Protein 5ZRC (pdb70)

CATH classification: 3.90.79.10

Solvent-accessible surface area: 6354 Å² total; per-residue (Å²): 108,72,61,21,0,2,1,0,3,39,26,236,57,41,0,2,0,0,26,61,79,103,68,93,140,40,31,16,50,13,19,6,2,17,14,112,16,64,138,90,45,57,38,45,88,0,0,30,93,28,1,143,133,11,0,36,2,43,6,46,39,40,136,70,8,31,72,69,23,82,62,139,78,33,14,68,0,27,98,2,76,58,113,71,43,71,22,103,60,124,64,18,129,30,38,114,95,0,19,25,144,85,0,91,71,19,55,17,11,96,24,5,134,66,3,24,90,52,0,50,68,28,32,110

Organism: Mycolicibacterium smegmatis (strain ATCC 700084 / mc(2)155) (NCBI:txid246196)

Radius of gyration: 13.13 Å; Cα contacts (8 Å, |Δi|>4): 299; chains: 1; bounding box: 33×29×28 Å

Structure (mmCIF, N/CA/C/O backbone):
data_5ZRC
#
_entry.id   5ZRC
#
_cell.length_a   65.840
_cell.length_b   59.870
_cell.length_c   31.500
_cell.angle_alpha   90.00
_cell.angle_beta   90.00
_cell.angle_gamma   90.00
#
_symmetry.space_group_name_H-M   'P 21 21 2'
#
loop_
_entity.id
_entity.type
_entity.pdbx_description
1 polymer 'Putative mutator protein MutT2/NUDIX hydrolase'
2 non-polymer 1,2-ETHANEDIOL
3 water water
#
loop_
_atom_site.group_PDB
_atom_site.id
_atom_site.type_symbol
_atom_site.label_atom_id
_atom_site.label_alt_id
_atom_site.label_comp_id
_atom_site.label_asym_id
_atom_site.label_entity_id
_atom_site.label_seq_id
_atom_site.pdbx_PDB_ins_code
_atom_site.Cartn_x
_atom_site.Cartn_y
_atom_site.Cartn_z
_atom_site.occupancy
_atom_site.B_iso_or_equiv
_atom_site.auth_seq_id
_atom_site.auth_comp_id
_atom_site.auth_asym_id
_atom_site.auth_atom_id
_atom_site.pdbx_PDB_model_num
ATOM 1 N N . LYS A 1 23 ? -27.787 0.574 4.174 1.00 88.39 3 LYS A N 1
ATOM 2 C CA . LYS A 1 23 ? -26.667 1.554 4.326 1.00 88.27 3 LYS A CA 1
ATOM 3 C C . LYS A 1 23 ? -25.982 1.756 2.975 1.00 47.92 3 LYS A C 1
ATOM 4 O O . LYS A 1 23 ? -25.474 0.828 2.393 1.00 43.95 3 LYS A O 1
ATOM 5 N N . GLN A 1 24 ? -26.030 2.986 2.480 1.00 27.33 4 GLN A N 1
ATOM 6 C CA . GLN A 1 24 ? -25.279 3.381 1.291 1.00 26.48 4 GLN A CA 1
ATOM 7 C C . GLN A 1 24 ? -23.832 3.594 1.652 1.00 24.36 4 GLN A C 1
ATOM 8 O O . GLN A 1 24 ? -23.515 4.429 2.504 1.00 29.44 4 GLN A O 1
ATOM 14 N N . ILE A 1 25 ? -22.948 2.878 0.961 1.00 20.90 5 ILE A N 1
ATOM 15 C CA . ILE A 1 25 ? -21.502 2.932 1.232 1.00 17.35 5 ILE A CA 1
ATOM 16 C C . ILE A 1 25 ? -20.852 4.016 0.413 1.00 15.11 5 ILE A C 1
ATOM 17 O O . ILE A 1 25 ? -21.175 4.223 -0.766 1.00 16.49 5 ILE A O 1
ATOM 22 N N . VAL A 1 26 ? -19.990 4.771 1.093 1.00 14.65 6 VAL A N 1
ATOM 23 C CA . VAL A 1 26 ? -19.152 5.797 0.501 1.00 12.47 6 VAL A CA 1
ATOM 24 C C . VAL A 1 26 ? -17.704 5.377 0.680 1.00 11.79 6 VAL A C 1
ATOM 25 O O . VAL A 1 26 ? -17.334 4.988 1.773 1.00 13.43 6 VAL A O 1
ATOM 29 N N . VAL A 1 27 ? -16.946 5.372 -0.388 1.00 9.95 7 VAL A N 1
ATOM 30 C CA . VAL A 1 27 ? -15.563 4.942 -0.308 1.00 10.03 7 VAL A CA 1
ATOM 31 C C . VAL A 1 27 ? -14.669 6.167 -0.436 1.00 9.22 7 VAL A C 1
ATOM 32 O O . VAL A 1 27 ? -14.992 7.147 -1.113 1.00 12.68 7 VAL A O 1
ATOM 36 N N . ALA A 1 28 ? -13.512 6.088 0.200 1.00 8.34 8 ALA A N 1
ATOM 37 C CA . ALA A 1 28 ? -12.498 7.154 0.180 1.00 8.64 8 ALA A CA 1
ATOM 38 C C . ALA A 1 28 ? -11.145 6.520 -0.030 1.00 7.61 8 ALA A C 1
ATOM 39 O O . ALA A 1 28 ? -10.898 5.388 0.370 1.00 8.63 8 ALA A O 1
ATOM 41 N N . GLY A 1 29 ? -10.250 7.278 -0.671 1.00 7.36 9 GLY A N 1
ATOM 42 C CA . GLY A 1 29 ? -8.922 6.790 -0.941 1.00 7.41 9 GLY A CA 1
ATOM 43 C C . GLY A 1 29 ? -7.843 7.546 -0.212 1.00 7.14 9 GLY A C 1
ATOM 44 O O . GLY A 1 29 ? -7.834 8.781 -0.204 1.00 8.13 9 GLY A O 1
ATOM 45 N N . ALA A 1 30 ? -6.920 6.789 0.349 1.00 7.44 10 ALA A N 1
ATOM 46 C CA . ALA A 1 30 ? -5.690 7.291 0.962 1.00 7.44 10 ALA A CA 1
ATOM 47 C C . ALA A 1 30 ? -4.543 6.967 0.028 1.00 7.08 10 ALA A C 1
ATOM 48 O O . ALA A 1 30 ? -3.989 5.852 0.025 1.00 7.71 10 ALA A O 1
ATOM 50 N N . LEU A 1 31 ? -4.256 7.926 -0.833 1.00 7.51 11 LEU A N 1
ATOM 51 C CA . LEU A 1 31 ? -3.230 7.784 -1.872 1.00 7.76 11 LEU A CA 1
ATOM 52 C C . LEU A 1 31 ? -1.924 8.241 -1.272 1.00 7.50 11 LEU A C 1
ATOM 53 O O . LEU A 1 31 ? -1.742 9.433 -0.972 1.00 8.18 11 LEU A O 1
ATOM 58 N N . ILE A 1 32 ? -0.993 7.319 -1.115 1.00 8.20 12 ILE A N 1
ATOM 59 C CA . ILE A 1 32 ? 0.347 7.612 -0.622 1.00 9.44 12 ILE A CA 1
ATOM 60 C C . ILE A 1 32 ? 1.286 7.423 -1.812 1.00 10.15 12 ILE A C 1
ATOM 61 O O . ILE A 1 32 ? 1.271 6.380 -2.487 1.00 10.73 12 ILE A O 1
ATOM 66 N N . SER A 1 33 ? 2.111 8.431 -2.053 1.00 13.10 13 SER A N 1
ATOM 67 C CA . SER A 1 33 ? 3.052 8.433 -3.208 1.00 15.74 13 SER A CA 1
ATOM 68 C C . SER A 1 33 ? 4.298 9.147 -2.764 1.00 16.04 13 SER A C 1
ATOM 69 O O . SER A 1 33 ? 4.212 10.231 -2.102 1.00 18.58 13 SER A O 1
ATOM 72 N N . ARG A 1 34 ? 5.435 8.534 -3.127 1.00 15.36 14 ARG A N 1
ATOM 73 C CA . ARG A 1 34 ? 6.753 9.090 -2.824 1.00 17.27 14 ARG A CA 1
ATOM 74 C C . ARG A 1 34 ? 6.770 9.528 -1.350 1.00 14.76 14 ARG A C 1
ATOM 75 O O . ARG A 1 34 ? 7.321 10.592 -0.999 1.00 24.49 14 ARG A O 1
ATOM 83 N N . GLY A 1 35 ? 6.096 8.773 -0.503 1.00 18.42 15 GLY A N 1
ATOM 84 C CA . GLY A 1 35 ? 6.098 9.073 0.972 1.00 12.51 15 GLY A CA 1
ATOM 85 C C . GLY A 1 35 ? 5.189 10.152 1.577 1.00 17.42 15 GLY A C 1
ATOM 86 O O . GLY A 1 35 ? 5.294 10.456 2.748 1.00 17.80 15 GLY A O 1
ATOM 87 N N . THR A 1 36 ? 4.264 10.665 0.808 1.00 19.08 16 THR A N 1
ATOM 88 C CA . THR A 1 36 ? 3.273 11.680 1.295 1.00 14.90 16 THR A CA 1
ATOM 89 C C . THR A 1 36 ? 1.876 11.202 0.960 1.00 12.46 16 THR A C 1
ATOM 90 O O . THR A 1 36 ? 1.674 10.408 0.078 1.00 15.19 16 THR A O 1
ATOM 94 N N . LEU A 1 37 ? 0.883 11.769 1.640 1.00 10.90 17 LEU A N 1
ATOM 95 C CA . LEU A 1 37 ? -0.549 11.470 1.455 1.00 9.22 17 LEU A CA 1
ATOM 96 C C . LEU A 1 37 ? -1.209 12.579 0.667 1.00 8.66 17 LEU A C 1
ATOM 97 O O . LEU A 1 37 ? -1.023 13.768 0.993 1.00 10.07 17 LEU A O 1
ATOM 102 N N . LEU A 1 38 ? -2.044 12.231 -0.315 1.00 7.35 18 LEU A N 1
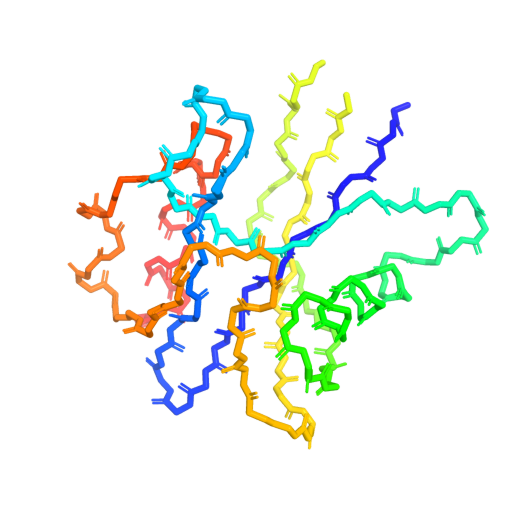ATOM 103 C CA . LEU A 1 38 ? -2.822 13.226 -1.010 1.00 7.17 18 LEU A CA 1
ATOM 104 C C . LEU A 1 38 ? -4.070 13.544 -0.200 1.00 7.58 18 LEU A C 1
ATOM 105 O O . LEU A 1 38 ? -4.821 12.653 0.207 1.00 8.74 18 LEU A O 1
ATOM 110 N N . VAL A 1 39 ? -4.315 14.885 0.016 1.00 4.25 19 VAL A N 1
ATOM 111 C CA . VAL A 1 39 ? -5.570 15.320 0.600 1.00 8.64 19 VAL A CA 1
ATOM 112 C C . VAL A 1 39 ? -6.189 16.312 -0.329 1.00 8.40 19 VAL A C 1
ATOM 113 O O . VAL A 1 39 ? -5.523 16.964 -1.114 1.00 9.20 19 VAL A O 1
ATOM 117 N N . ALA A 1 40 ? -7.521 16.395 -0.253 1.00 8.57 20 ALA A N 1
ATOM 118 C CA . ALA A 1 40 ? -8.283 17.161 -1.210 1.00 9.53 20 ALA A CA 1
ATOM 119 C C . ALA A 1 40 ? -9.209 18.139 -0.470 1.00 9.32 20 ALA A C 1
ATOM 120 O O . ALA A 1 40 ? -9.915 17.739 0.469 1.00 10.01 20 AL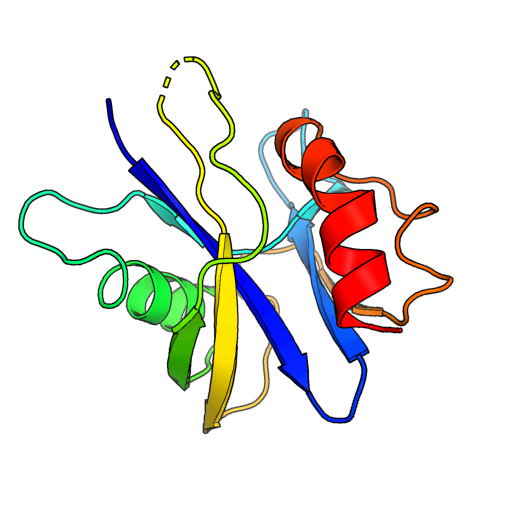A A O 1
ATOM 122 N N . GLN A 1 41 ? -9.202 19.408 -0.869 1.00 9.06 21 GLN A N 1
ATOM 123 C CA . GLN A 1 41 ? -9.946 20.441 -0.202 1.00 9.37 21 GLN A CA 1
ATOM 124 C C . GLN A 1 41 ? -11.307 20.592 -0.848 1.00 9.09 21 GLN A C 1
ATOM 125 O O . GLN A 1 41 ? -11.392 20.884 -2.040 1.00 10.57 21 GLN A O 1
ATOM 131 N N . ARG A 1 42 ? -12.366 20.311 -0.106 1.00 9.32 22 ARG A N 1
ATOM 132 C CA . ARG A 1 42 ? -13.695 20.405 -0.686 1.00 9.58 22 ARG A CA 1
ATOM 133 C C . ARG A 1 42 ? -14.017 21.844 -1.122 1.00 10.25 22 ARG A C 1
ATOM 134 O O . ARG A 1 42 ? -13.548 22.832 -0.534 1.00 11.03 22 ARG A O 1
ATOM 142 N N A ASP A 1 43 ? -14.905 21.902 -2.124 0.50 10.01 23 ASP A N 1
ATOM 143 N N B ASP A 1 43 ? -14.889 21.963 -2.111 0.50 10.16 23 ASP A N 1
ATOM 144 C CA A ASP A 1 43 ? -15.436 23.129 -2.685 0.50 10.24 23 ASP A CA 1
ATOM 145 C CA B ASP A 1 43 ? -15.399 23.279 -2.445 0.50 12.50 23 ASP A CA 1
ATOM 146 C C A ASP A 1 43 ? -16.915 23.345 -2.407 0.50 10.11 23 ASP A C 1
ATOM 147 C C B ASP A 1 43 ? -16.914 23.357 -2.391 0.50 10.96 23 ASP A C 1
ATOM 148 O O A ASP A 1 43 ? -17.441 24.401 -2.694 0.50 11.23 23 ASP A O 1
ATOM 149 O O B ASP A 1 43 ? -17.475 24.336 -2.812 0.50 11.96 23 ASP A O 1
ATOM 158 N N . ARG A 1 44 ? -17.557 22.369 -1.781 1.00 10.92 24 ARG A N 1
ATOM 159 C CA . ARG A 1 44 ? -19.006 22.342 -1.627 1.00 11.85 24 ARG A CA 1
ATOM 160 C C . ARG A 1 44 ? -19.345 21.226 -0.630 1.00 11.70 24 ARG A C 1
ATOM 161 O O . ARG A 1 44 ? -18.566 20.303 -0.449 1.00 12.46 24 ARG A O 1
ATOM 167 N N . PRO A 1 45 ? -20.548 21.303 -0.008 1.00 11.44 25 PRO A N 1
ATOM 168 C CA . PRO A 1 45 ? -21.399 22.469 0.115 1.00 9.84 25 PRO A CA 1
ATOM 169 C C . PRO A 1 45 ? -20.734 23.506 1.031 1.00 9.65 25 PRO A C 1
ATOM 170 O O . PRO A 1 45 ? -19.598 23.303 1.472 1.00 10.35 25 PRO A O 1
ATOM 174 N N . ALA A 1 46 ? -21.421 24.585 1.357 1.00 9.48 26 ALA A N 1
ATOM 175 C CA . ALA A 1 46 ? -20.789 25.660 2.131 1.00 9.41 26 ALA A CA 1
ATOM 176 C C . ALA A 1 46 ? -20.167 25.170 3.412 1.00 9.42 26 ALA A C 1
ATOM 177 O O . ALA A 1 46 ? -19.135 25.701 3.817 1.00 10.27 26 ALA A O 1
ATOM 179 N N . GLU A 1 47 ? -20.834 24.227 4.099 1.00 10.25 27 GLU A N 1
ATOM 180 C CA . GLU A 1 47 ? -20.366 23.784 5.414 1.00 11.75 27 GLU A CA 1
ATOM 181 C C . GLU A 1 47 ? -19.059 23.015 5.341 1.00 11.24 27 GLU A C 1
ATOM 182 O O . GLU A 1 47 ? -18.377 22.890 6.358 1.00 12.92 27 GLU A O 1
ATOM 188 N N . LEU A 1 48 ? -18.714 22.451 4.189 1.00 9.81 28 LEU A N 1
ATOM 189 C CA . LEU A 1 48 ? -17.479 21.684 4.034 1.00 10.18 28 LEU A CA 1
ATOM 190 C C . LEU A 1 48 ? -16.488 22.361 3.132 1.00 9.79 28 LEU A C 1
ATOM 191 O O . LEU A 1 48 ? -15.346 21.950 3.088 1.00 10.22 28 LEU A O 1
ATOM 196 N N . ALA A 1 49 ? -16.885 23.384 2.383 1.00 9.98 29 ALA A N 1
ATOM 197 C CA . ALA A 1 49 ? -15.996 24.075 1.448 1.00 9.15 29 ALA A CA 1
ATOM 198 C C . ALA A 1 49 ? -14.861 24.697 2.227 1.00 9.13 29 ALA A C 1
ATOM 199 O O . ALA A 1 49 ? -15.105 25.460 3.155 1.00 10.62 29 ALA A O 1
ATOM 201 N N . GLY A 1 50 ? -13.616 24.372 1.835 1.00 9.66 30 GLY A N 1
ATOM 202 C CA . GLY A 1 50 ? -12.461 24.826 2.560 1.00 9.78 30 GLY A CA 1
ATOM 203 C C . GLY A 1 50 ? -11.878 23.786 3.470 1.00 9.47 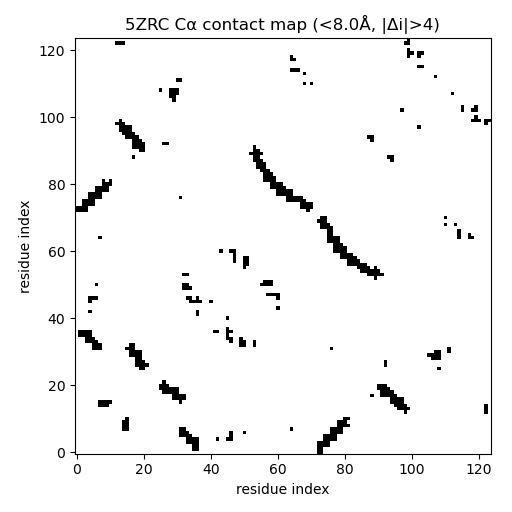30 GLY A C 1
ATOM 204 O O . GLY A 1 50 ? -10.765 23.990 3.971 1.00 10.77 30 GLY A O 1
ATOM 205 N N . LEU A 1 51 ? -12.598 22.713 3.758 1.00 9.24 31 LEU A N 1
ATOM 206 C CA . LEU A 1 51 ? -12.111 21.658 4.653 1.00 9.19 31 LEU A CA 1
ATOM 207 C C . LEU A 1 51 ? -11.581 20.496 3.820 1.00 8.61 31 LEU A C 1
ATOM 208 O O . LEU A 1 51 ? -11.912 20.349 2.659 1.00 10.26 31 LEU A O 1
ATOM 213 N N . TRP A 1 52 ? -10.763 19.664 4.433 1.00 9.05 32 TRP A N 1
ATOM 214 C CA . TRP A 1 52 ? -9.985 18.671 3.737 1.00 9.24 32 TRP A CA 1
ATOM 215 C C . TRP A 1 52 ? -10.508 17.275 3.958 1.00 8.98 32 TRP A C 1
ATOM 216 O O . TRP A 1 52 ? -11.009 16.921 5.016 1.00 9.55 32 TRP A O 1
ATOM 227 N N . GLU A 1 53 ? -10.332 16.437 2.937 1.00 9.23 33 GLU A N 1
ATOM 228 C CA . GLU A 1 53 ? -10.826 15.054 2.971 1.00 8.53 33 GLU A CA 1
ATOM 229 C C . GLU A 1 53 ? -9.928 14.109 2.203 1.00 8.68 33 GLU A C 1
ATOM 230 O O . GLU A 1 53 ? -9.132 14.515 1.324 1.00 9.24 33 GLU A O 1
ATOM 236 N N . LEU A 1 54 ? -10.146 12.813 2.459 1.00 7.88 34 LEU A N 1
ATOM 237 C CA . LEU A 1 54 ? -9.768 11.792 1.489 1.00 7.77 34 LEU A CA 1
ATOM 238 C C . LEU A 1 54 ? -10.850 11.726 0.417 1.00 8.79 34 LEU A C 1
ATOM 239 O O . LEU A 1 54 ? -12.034 11.589 0.738 1.00 10.50 34 LEU A O 1
ATOM 244 N N . PRO A 1 55 ? -10.469 11.844 -0.856 1.00 8.19 35 PRO A N 1
ATOM 245 C CA . PRO A 1 55 ? -11.453 11.899 -1.912 1.00 9.23 35 PRO A CA 1
ATOM 246 C C . PRO A 1 55 ? -12.113 10.567 -2.173 1.00 9.02 35 PRO A C 1
ATOM 247 O O . PRO A 1 55 ? -11.539 9.525 -1.913 1.00 9.35 35 PRO A O 1
ATOM 251 N N . GLY A 1 56 ? -13.317 10.605 -2.736 1.00 10.63 36 GLY A N 1
ATOM 252 C CA . GLY A 1 56 ? -14.015 9.408 -3.114 1.00 11.67 36 GLY A CA 1
ATOM 253 C C . GLY A 1 56 ? -15.469 9.711 -3.384 1.00 11.00 36 GLY A C 1
ATOM 254 O O . GLY A 1 56 ? -15.810 10.755 -3.897 1.00 13.66 36 GLY A O 1
ATOM 255 N N . GLY A 1 57 ? -16.326 8.753 -3.097 1.00 11.16 37 GLY A N 1
ATOM 256 C CA . GLY A 1 57 ? -17.774 8.923 -3.347 1.00 12.35 37 GLY A CA 1
ATOM 257 C C . GLY A 1 57 ? -18.572 7.693 -3.170 1.00 12.52 37 GLY A C 1
ATOM 258 O O . GLY A 1 57 ? -18.063 6.695 -2.689 1.00 12.81 37 GLY A O 1
ATOM 259 N N . LYS A 1 58 ? -19.831 7.781 -3.532 1.00 14.22 38 LYS A N 1
ATOM 260 C CA . LYS A 1 58 ? -20.754 6.725 -3.293 1.00 15.17 38 LYS A CA 1
ATOM 261 C C . LYS A 1 58 ? -20.504 5.537 -4.224 1.00 16.48 38 LYS A C 1
ATOM 262 O O . LYS A 1 58 ? -20.313 5.689 -5.400 1.00 20.91 38 LYS A O 1
ATOM 268 N N . VAL A 1 59 ? -20.711 4.359 -3.671 1.00 16.27 39 VAL A N 1
ATOM 269 C CA . VAL A 1 59 ? -20.779 3.104 -4.421 1.00 19.96 39 VAL A CA 1
ATOM 270 C C . VAL A 1 59 ? -22.148 2.936 -4.996 1.00 23.24 39 VAL A C 1
ATOM 271 O O . VAL A 1 59 ? -23.159 2.966 -4.226 1.00 187.26 39 VAL A O 1
ATOM 275 N N . THR A 1 60 ? -22.236 2.710 -6.279 1.00 18.52 40 THR A N 1
ATOM 276 C CA . THR A 1 60 ? -23.509 2.452 -6.899 1.00 23.69 40 THR A CA 1
ATOM 277 C C . THR A 1 60 ? -23.838 0.934 -6.813 1.00 21.93 40 THR A C 1
ATOM 278 O O . THR A 1 60 ? -22.987 0.101 -6.941 1.00 20.14 40 THR A O 1
ATOM 282 N N . PRO A 1 61 ? -25.107 0.575 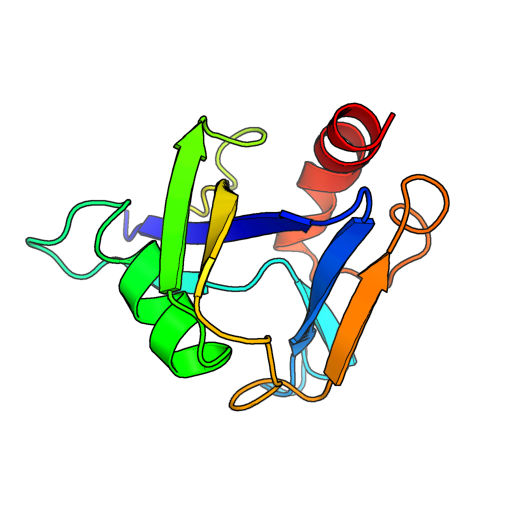-6.550 1.00 27.42 41 PRO A N 1
ATOM 283 C CA . PRO A 1 61 ? -25.454 -0.872 -6.501 1.00 26.66 41 PRO A CA 1
ATOM 284 C C . PRO A 1 61 ? -24.890 -1.594 -7.750 1.00 23.48 41 PRO A C 1
ATOM 285 O O . PRO A 1 61 ? -25.051 -1.119 -8.893 1.00 26.83 41 PRO A O 1
ATOM 289 N N . GLY A 1 62 ? -24.268 -2.740 -7.547 1.00 23.15 42 GLY A N 1
ATOM 290 C CA . GLY A 1 62 ? -23.662 -3.499 -8.644 1.00 21.33 42 GLY A CA 1
ATOM 291 C C . GLY A 1 62 ? -22.184 -3.328 -8.736 1.00 19.26 42 GLY A C 1
ATOM 292 O O . GLY A 1 62 ? -21.519 -4.146 -9.332 1.00 25.03 42 GLY A O 1
ATOM 293 N N . GLU A 1 63 ? -21.657 -2.258 -8.144 1.00 16.42 43 GLU A N 1
ATOM 294 C CA . GLU A 1 63 ? -20.222 -1.959 -8.178 1.00 14.56 43 GLU A CA 1
ATOM 295 C C . GLU A 1 63 ? -19.563 -2.587 -6.964 1.00 12.78 43 GLU A C 1
ATOM 296 O O . GLU A 1 63 ? -20.099 -2.543 -5.867 1.00 13.44 43 GLU A O 1
ATOM 302 N N . SER A 1 64 ? -18.324 -3.054 -7.127 1.00 11.74 44 SER A N 1
ATOM 303 C CA . SER A 1 64 ? -17.487 -3.318 -5.973 1.00 11.08 44 SER A CA 1
ATOM 304 C C . SER A 1 64 ? -16.938 -2.033 -5.377 1.00 9.37 44 SER A C 1
ATOM 305 O O . SER A 1 64 ? -16.899 -0.999 -6.045 1.00 10.07 44 SER A O 1
ATOM 308 N N . ASP A 1 65 ? -16.453 -2.097 -4.132 1.00 9.19 45 ASP A N 1
ATOM 309 C CA . ASP A 1 65 ? -15.825 -0.936 -3.569 1.00 9.22 45 ASP A CA 1
ATOM 310 C C . ASP A 1 65 ? -14.653 -0.500 -4.423 1.00 8.85 45 ASP A C 1
ATOM 311 O O . ASP A 1 65 ? -14.445 0.698 -4.604 1.00 9.45 45 ASP A O 1
ATOM 316 N N . ALA A 1 66 ? -13.861 -1.453 -4.928 1.00 9.26 46 ALA A N 1
ATOM 317 C CA . ALA A 1 66 ? -12.704 -1.113 -5.760 1.00 9.20 46 ALA A CA 1
ATOM 318 C C . ALA A 1 66 ? -13.141 -0.389 -7.026 1.00 9.25 46 ALA A C 1
ATOM 319 O O . ALA A 1 66 ? -12.509 0.571 -7.449 1.00 10.20 46 ALA A O 1
ATOM 321 N N A ASP A 1 67 ? -14.227 -0.849 -7.644 0.50 9.06 47 ASP A N 1
ATOM 322 N N B ASP A 1 67 ? -14.119 -0.964 -7.728 0.50 10.09 47 ASP A N 1
ATOM 323 C CA A ASP A 1 67 ? -14.622 -0.239 -8.893 0.50 10.05 47 ASP A CA 1
ATOM 324 C CA B ASP A 1 67 ? -14.694 -0.299 -8.885 0.50 11.22 47 ASP A CA 1
ATOM 325 C C A ASP A 1 67 ? -15.167 1.166 -8.674 0.50 9.53 47 ASP A C 1
ATOM 326 C C B ASP A 1 67 ? -15.038 1.156 -8.574 0.50 10.21 47 ASP A C 1
ATOM 327 O O A ASP A 1 67 ? -14.936 2.071 -9.490 0.50 8.97 47 ASP A O 1
ATOM 328 O O B ASP A 1 67 ? -14.621 2.066 -9.271 0.50 9.84 47 ASP A O 1
ATOM 337 N N . ALA A 1 68 ? -15.872 1.351 -7.571 1.00 9.62 48 ALA A N 1
ATOM 338 C CA . ALA A 1 68 ? -16.415 2.664 -7.244 1.00 10.16 48 ALA A CA 1
ATOM 339 C C . ALA A 1 68 ? -15.286 3.636 -6.935 1.00 8.95 48 ALA A C 1
ATOM 340 O O . ALA A 1 68 ? -15.307 4.777 -7.390 1.00 9.61 48 ALA A O 1
ATOM 342 N N . LEU A 1 69 ? -14.321 3.209 -6.112 1.00 8.64 49 LEU A N 1
ATOM 343 C CA . LEU A 1 69 ? -13.294 4.132 -5.706 1.00 8.33 49 LEU A CA 1
ATOM 344 C C . LEU A 1 69 ? -12.392 4.500 -6.878 1.00 8.21 49 LEU A C 1
ATOM 345 O O . LEU A 1 69 ? -12.039 5.686 -7.072 1.00 8.71 49 LEU A O 1
ATOM 350 N N . ALA A 1 70 ? -12.034 3.541 -7.709 1.00 8.73 50 ALA A N 1
ATOM 351 C CA . ALA A 1 70 ? -11.239 3.843 -8.871 1.00 8.90 50 ALA A CA 1
ATOM 352 C C . ALA A 1 70 ? -11.991 4.803 -9.788 1.00 9.42 50 ALA A C 1
ATOM 353 O O . ALA A 1 70 ? -11.388 5.718 -10.355 1.00 9.34 50 ALA A O 1
ATOM 355 N N . ARG A 1 71 ? -13.290 4.586 -9.980 1.00 9.70 51 ARG A N 1
ATOM 356 C CA . ARG A 1 71 ? -14.072 5.458 -10.819 1.00 10.71 51 ARG A CA 1
ATOM 357 C C . ARG A 1 71 ? -14.088 6.865 -10.271 1.00 9.86 51 ARG A C 1
ATOM 358 O O . ARG A 1 71 ? -13.881 7.829 -11.016 1.00 11.18 51 ARG A O 1
ATOM 366 N N . GLU A 1 72 ? -14.347 7.001 -8.974 1.00 9.84 52 GLU A N 1
ATOM 367 C CA . GLU A 1 72 ? -14.421 8.316 -8.378 1.00 10.68 52 GLU A CA 1
ATOM 368 C C . GLU A 1 72 ? -13.113 9.045 -8.503 1.00 9.80 52 GLU A C 1
ATOM 369 O O . GLU A 1 72 ? -13.091 10.267 -8.757 1.00 11.04 52 GLU A O 1
ATOM 375 N N . LEU A 1 73 ? -11.984 8.342 -8.254 1.00 9.31 53 LEU A N 1
ATOM 376 C CA . LEU A 1 73 ? -10.699 9.029 -8.297 1.00 9.07 53 LEU A CA 1
ATOM 377 C C . LEU A 1 73 ? -10.263 9.365 -9.729 1.00 9.13 53 LEU A C 1
ATOM 378 O O . LEU A 1 73 ? -9.575 10.375 -9.947 1.00 10.43 53 LEU A O 1
ATOM 383 N N . ARG A 1 74 ? -10.634 8.560 -10.701 1.00 9.17 54 ARG A N 1
ATOM 384 C CA . ARG A 1 74 ? -10.404 8.922 -12.076 1.00 10.22 54 A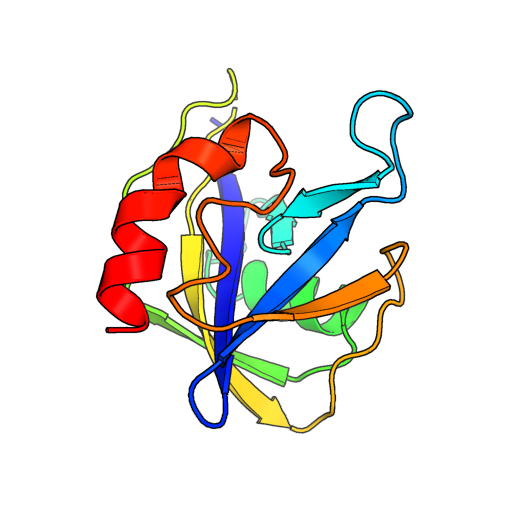RG A CA 1
ATOM 385 C C . ARG A 1 74 ? -11.195 10.220 -12.414 1.00 10.40 54 ARG A C 1
ATOM 386 O O . ARG A 1 74 ? -10.614 11.132 -13.009 1.00 12.05 54 ARG A O 1
ATOM 394 N N . GLU A 1 75 ? -12.467 10.296 -12.037 1.00 10.84 55 GLU A N 1
ATOM 395 C CA . GLU A 1 75 ? -13.241 11.506 -12.318 1.00 12.84 55 GLU A CA 1
ATOM 396 C C . GLU A 1 75 ? -12.725 12.696 -11.554 1.00 12.11 55 GLU A C 1
ATOM 397 O O . GLU A 1 75 ? -12.643 13.810 -12.103 1.00 15.67 55 GLU A O 1
ATOM 403 N N . GLU A 1 76 ? -12.439 12.561 -10.253 1.00 11.61 56 GLU A N 1
ATOM 404 C CA . GLU A 1 76 ? -12.089 13.711 -9.408 1.00 12.35 56 GLU A CA 1
ATOM 405 C C . GLU A 1 76 ? -10.702 14.164 -9.637 1.00 10.63 56 GLU A C 1
ATOM 406 O O . GLU A 1 76 ? -10.410 15.372 -9.497 1.00 12.67 56 GLU A O 1
ATOM 412 N N . LEU A 1 77 ? -9.767 13.229 -9.867 1.00 10.27 57 LEU A N 1
ATOM 413 C CA . LEU A 1 77 ? -8.352 13.553 -9.835 1.00 9.65 57 LEU A CA 1
ATOM 414 C C . LEU A 1 77 ? -7.644 13.337 -11.146 1.00 9.61 57 LEU A C 1
ATOM 415 O O . LEU A 1 77 ? -6.528 13.804 -11.313 1.00 10.71 57 LEU A O 1
ATOM 420 N N . GLY A 1 78 ? -8.240 12.626 -12.087 1.00 9.08 58 GLY A N 1
ATOM 421 C CA . GLY A 1 78 ? -7.580 12.355 -13.330 1.00 10.19 58 GLY A CA 1
ATOM 422 C C . GLY A 1 78 ? -6.497 11.277 -13.284 1.00 9.72 58 GLY A C 1
ATOM 423 O O . GLY A 1 78 ? -5.589 11.284 -14.088 1.00 11.56 58 GLY A O 1
ATOM 424 N N . VAL A 1 79 ? -6.630 10.344 -12.347 1.00 9.53 59 VAL A N 1
ATOM 425 C CA . VAL A 1 79 ? -5.641 9.278 -12.170 1.00 9.68 59 VAL A CA 1
ATOM 426 C C . VAL A 1 79 ? -6.260 7.928 -12.211 1.00 9.31 59 VAL A C 1
ATOM 427 O O . VAL A 1 79 ? -7.442 7.760 -11.863 1.00 10.82 59 VAL A O 1
ATOM 431 N N . ASP A 1 80 ? -5.452 6.967 -12.598 1.00 8.53 60 ASP A N 1
ATOM 432 C CA . ASP A 1 80 ? -5.777 5.543 -12.493 1.00 8.69 60 ASP A CA 1
ATOM 433 C C . ASP A 1 80 ? -5.057 5.009 -11.243 1.00 8.72 60 ASP A C 1
ATOM 434 O O . ASP A 1 80 ? -3.836 5.163 -11.135 1.00 10.92 60 ASP A O 1
ATOM 439 N N . VAL A 1 81 ? -5.806 4.480 -10.296 1.00 9.65 61 VAL A N 1
ATOM 440 C CA . VAL A 1 81 ? -5.240 3.906 -9.074 1.00 8.99 61 VAL A CA 1
ATOM 441 C C . VAL A 1 81 ? -5.574 2.423 -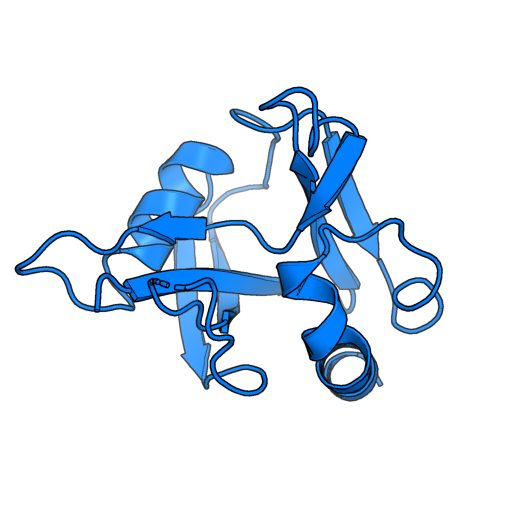8.941 1.00 9.55 61 VAL A C 1
ATOM 442 O O . VAL A 1 81 ? -6.586 1.954 -9.449 1.00 12.65 61 VAL A O 1
ATOM 446 N N . ALA A 1 82 ? -4.741 1.747 -8.180 1.00 8.80 62 ALA A N 1
ATOM 447 C CA . ALA A 1 82 ? -5.004 0.395 -7.687 1.00 9.18 62 ALA A CA 1
ATOM 448 C C . ALA A 1 82 ? -5.508 0.503 -6.262 1.00 8.49 62 ALA A C 1
ATOM 449 O O . ALA A 1 82 ? -4.881 1.180 -5.429 1.00 9.05 62 ALA A O 1
ATOM 451 N N . VAL A 1 83 ? -6.606 -0.195 -5.946 1.00 8.60 63 VAL A N 1
ATOM 452 C CA . VAL A 1 83 ? -7.205 -0.147 -4.625 1.00 8.12 63 VAL A CA 1
ATOM 453 C C . VAL A 1 83 ? -6.701 -1.300 -3.773 1.00 9.31 63 VAL A C 1
ATOM 454 O O . VAL A 1 83 ? -6.856 -2.469 -4.158 1.00 11.99 63 VAL A O 1
ATOM 458 N N . GLY A 1 84 ? -6.139 -0.992 -2.610 1.00 8.07 64 GLY A N 1
ATOM 459 C CA . GLY A 1 84 ? -5.535 -1.973 -1.740 1.00 9.40 64 GLY A CA 1
ATOM 460 C C . GLY A 1 84 ? -6.326 -2.215 -0.476 1.00 8.53 64 GLY A C 1
ATOM 461 O O . GLY A 1 84 ? -7.547 -2.271 -0.460 1.00 9.90 64 GLY A O 1
ATOM 462 N N . GLU A 1 85 ? -5.582 -2.399 0.618 1.00 8.82 65 GLU A N 1
ATOM 463 C CA . GLU A 1 85 ? -6.145 -2.728 1.910 1.00 9.20 65 GLU A CA 1
ATOM 464 C C . GLU A 1 85 ? -6.919 -1.562 2.492 1.00 9.44 65 GLU A C 1
ATOM 465 O O . GLU A 1 85 ? -6.642 -0.398 2.215 1.00 10.30 65 GLU A O 1
ATOM 471 N N A ARG A 1 86 ? -7.870 -1.860 3.382 0.50 8.83 66 ARG A N 1
ATOM 472 N N B ARG A 1 86 ? -7.831 -1.882 3.409 0.50 9.00 66 ARG A N 1
ATOM 473 C CA A ARG A 1 86 ? -8.548 -0.811 4.138 0.50 9.35 66 ARG A CA 1
ATOM 474 C CA B ARG A 1 86 ? -8.524 -0.863 4.159 0.50 9.49 66 ARG A CA 1
ATOM 475 C C A ARG A 1 86 ? -7.577 -0.037 4.971 0.50 11.28 66 ARG A C 1
ATOM 476 C C B ARG A 1 86 ? -7.524 0.009 4.932 0.50 9.76 66 ARG A C 1
ATOM 477 O O A ARG A 1 86 ? -6.666 -0.650 5.547 0.50 13.73 66 ARG A O 1
ATOM 478 O O B ARG A 1 86 ? -6.442 -0.423 5.306 0.50 11.14 66 ARG A O 1
ATOM 493 N N . LEU A 1 87 ? -7.918 1.242 5.165 1.00 11.06 67 LEU A N 1
ATOM 494 C CA . LEU A 1 87 ? -7.192 2.171 6.051 1.00 12.99 67 LEU A CA 1
ATOM 495 C C . LEU A 1 87 ? -8.214 2.598 7.119 1.00 12.86 67 LEU A C 1
ATOM 496 O O . LEU A 1 87 ? -9.261 3.205 6.816 1.00 14.48 67 LEU A O 1
ATOM 501 N N . GLY A 1 88 ? -7.936 2.217 8.334 1.00 14.31 68 GLY A N 1
ATOM 502 C CA . GLY A 1 88 ? -8.849 2.542 9.425 1.00 16.14 68 GLY A CA 1
ATOM 503 C C . GLY A 1 88 ? -10.138 1.756 9.424 1.00 17.38 68 GLY A C 1
ATOM 504 O O . GLY A 1 88 ? -10.299 0.761 8.701 1.00 18.52 68 GLY A O 1
ATOM 505 N N . ALA A 1 89 ? -11.105 2.285 10.183 1.00 17.15 69 ALA A N 1
ATOM 506 C CA . ALA A 1 89 ? -12.386 1.677 10.387 1.00 17.66 69 ALA A CA 1
ATOM 507 C C . ALA A 1 89 ? -13.477 2.423 9.602 1.00 15.62 69 ALA A C 1
ATOM 508 O O . ALA A 1 89 ? -13.299 3.535 9.150 1.00 16.61 69 ALA A O 1
ATOM 510 N N . ASP A 1 90 ? -14.645 1.783 9.489 1.00 15.41 70 ASP A N 1
ATOM 511 C CA . ASP A 1 90 ? -15.825 2.408 8.937 1.00 16.67 70 ASP A CA 1
ATOM 512 C C . ASP A 1 90 ? -16.171 3.581 9.801 1.00 15.94 70 ASP A C 1
ATOM 513 O O . ASP A 1 90 ? -16.094 3.504 11.006 1.00 17.49 70 ASP A O 1
ATOM 518 N N . VAL A 1 91 ? -16.731 4.592 9.158 1.00 15.07 71 VAL A N 1
ATOM 519 C CA . VAL A 1 91 ? -17.328 5.762 9.854 1.00 15.84 71 VAL A CA 1
ATOM 520 C C . VAL A 1 91 ? -18.783 5.804 9.503 1.00 17.69 71 VAL A C 1
ATOM 521 O O . VAL A 1 91 ? -19.164 5.810 8.340 1.00 19.96 71 VAL A O 1
ATOM 525 N N . ALA A 1 92 ? -19.615 5.882 10.537 1.00 26.08 72 ALA A N 1
ATOM 526 C CA . ALA A 1 92 ? -21.053 5.973 10.361 1.00 45.86 72 ALA A CA 1
ATOM 527 C C . ALA A 1 92 ? -21.423 7.430 10.156 1.00 46.88 72 ALA A C 1
ATOM 528 O O . ALA A 1 92 ? -21.413 8.215 11.096 1.00 60.58 72 ALA A O 1
ATOM 530 N N . LEU A 1 93 ? -21.721 7.790 8.912 1.00 38.40 73 LEU A N 1
ATOM 531 C CA . LEU A 1 93 ? -22.195 9.135 8.591 1.00 36.83 73 LEU A CA 1
ATOM 532 C C . LEU A 1 93 ? -23.629 9.369 9.102 1.00 50.41 73 LEU A C 1
ATOM 533 O O . LEU A 1 93 ? -23.973 10.456 9.597 1.00 184.68 73 LEU A O 1
ATOM 538 N N . ASN A 1 94 ? -24.460 8.337 8.996 1.00 43.66 74 ASN A N 1
ATOM 539 C CA . ASN A 1 94 ? -25.851 8.413 9.445 1.00 46.60 74 ASN A CA 1
ATOM 540 C C . ASN A 1 94 ? -26.274 7.152 10.193 1.00 73.14 74 ASN A C 1
ATOM 541 O O . ASN A 1 94 ? -25.581 6.699 11.105 1.00 55.91 74 ASN A O 1
ATOM 546 N N . MET A 1 97 ? -25.546 6.632 5.943 1.00 217.78 77 MET A N 1
ATOM 547 C CA . MET A 1 97 ? -24.570 5.915 5.138 1.00 34.71 77 MET A CA 1
ATOM 548 C C . MET A 1 97 ? -23.309 5.611 5.938 1.00 33.48 77 MET A C 1
ATOM 549 O O . MET A 1 97 ? -23.102 6.102 7.053 1.00 34.49 77 MET A O 1
ATOM 554 N N . THR A 1 98 ? -22.428 4.836 5.333 1.00 21.68 78 THR A N 1
ATOM 555 C CA . THR A 1 98 ? -21.167 4.461 5.985 1.00 18.89 78 THR A CA 1
ATOM 556 C C . THR A 1 98 ? -19.986 4.757 5.085 1.00 16.31 78 THR A C 1
ATOM 557 O O . THR A 1 98 ? -20.092 4.544 3.879 1.00 17.09 78 THR A O 1
ATOM 561 N N . LEU A 1 99 ? -18.939 5.339 5.678 1.00 17.02 79 LEU A N 1
ATOM 562 C CA . LEU A 1 99 ? -17.737 5.749 4.947 1.00 13.79 79 LEU A CA 1
ATOM 563 C C . LEU A 1 99 ? -16.601 4.829 5.245 1.00 14.72 79 LEU A C 1
ATOM 564 O O . LEU A 1 99 ? -16.328 4.556 6.396 1.00 16.31 79 LEU A O 1
ATOM 569 N N A ARG A 1 100 ? -15.937 4.323 4.195 0.50 13.54 80 ARG A N 1
ATOM 570 N N B ARG A 1 100 ? -15.934 4.390 4.164 0.50 11.73 80 ARG A N 1
ATOM 571 C CA A ARG A 1 100 ? -14.806 3.427 4.366 0.50 13.34 80 ARG A CA 1
ATOM 572 C CA B ARG A 1 100 ? -14.847 3.438 4.264 0.50 12.92 80 ARG A CA 1
ATOM 573 C C A ARG A 1 100 ? -13.630 3.909 3.516 0.50 11.65 80 ARG A C 1
ATOM 574 C C B ARG A 1 100 ? -13.634 4.006 3.511 0.50 12.44 80 ARG A C 1
ATOM 575 O O A ARG A 1 100 ? -13.791 4.185 2.331 0.50 12.42 80 ARG A O 1
ATOM 576 O O B ARG A 1 100 ? -13.775 4.408 2.372 0.50 18.12 80 ARG A O 1
ATOM 591 N N . ALA A 1 101 ? -12.461 3.974 4.122 1.00 10.67 81 ALA A N 1
ATOM 592 C CA . ALA A 1 101 ? -11.247 4.349 3.396 1.00 9.52 81 ALA A CA 1
ATOM 593 C C . ALA A 1 101 ? -10.401 3.120 3.045 1.00 8.07 81 ALA A C 1
ATOM 594 O O . ALA A 1 101 ? -10.305 2.166 3.794 1.00 9.53 81 ALA A O 1
ATOM 596 N N . TYR A 1 102 ? -9.765 3.218 1.887 1.00 7.47 82 TYR A N 1
ATOM 597 C CA . TYR A 1 102 ? -8.805 2.236 1.386 1.00 7.04 82 TYR A CA 1
ATOM 598 C C . TYR A 1 102 ? -7.510 2.926 1.024 1.00 7.06 82 TYR A C 1
ATOM 599 O O . TYR A 1 102 ? -7.520 4.018 0.454 1.00 7.78 82 TYR A O 1
ATOM 608 N N . ARG A 1 103 ? -6.413 2.239 1.271 1.00 7.29 83 ARG A N 1
ATOM 609 C CA . ARG A 1 103 ? -5.157 2.616 0.634 1.00 7.43 83 ARG A CA 1
ATOM 610 C C . ARG A 1 103 ? -5.322 2.473 -0.866 1.00 7.43 83 ARG A C 1
ATOM 611 O O . ARG A 1 103 ? -5.909 1.503 -1.355 1.00 8.29 83 ARG A O 1
ATOM 619 N N . VAL A 1 104 ? -4.776 3.422 -1.617 1.00 6.96 84 VAL A N 1
ATOM 620 C CA . VAL A 1 104 ? -4.714 3.336 -3.066 1.00 7.18 84 VAL A CA 1
ATOM 621 C C . VAL A 1 104 ? -3.307 3.724 -3.488 1.00 7.28 84 VAL A C 1
ATOM 622 O O . VAL A 1 104 ? -2.626 4.493 -2.788 1.00 7.87 84 VAL A O 1
ATOM 626 N N . THR A 1 105 ? -2.880 3.235 -4.656 1.00 7.44 85 THR A N 1
ATOM 627 C CA . THR A 1 105 ? -1.582 3.615 -5.178 1.00 8.40 85 THR A CA 1
ATOM 628 C C . THR A 1 105 ? -1.708 3.976 -6.640 1.00 8.03 85 THR A C 1
ATOM 629 O O . THR A 1 105 ? -2.610 3.510 -7.338 1.00 9.52 85 THR A O 1
ATOM 633 N N . LEU A 1 106 ? -0.866 4.862 -7.100 1.00 8.64 86 LEU A N 1
ATOM 634 C CA . LEU A 1 106 ? -0.939 5.385 -8.457 1.00 10.00 86 LEU A CA 1
ATOM 635 C C . LEU A 1 106 ? -0.533 4.349 -9.497 1.00 10.00 86 LEU A C 1
ATOM 636 O O . LEU A 1 106 ? 0.528 3.753 -9.366 1.00 12.37 86 LEU A O 1
ATOM 641 N N . ARG A 1 107 ? -1.289 4.241 -10.555 1.00 9.82 87 ARG A N 1
ATOM 642 C CA . ARG A 1 107 ? -0.890 3.483 -11.731 1.00 10.48 87 ARG A CA 1
ATOM 643 C C . ARG A 1 107 ? -0.486 4.432 -12.854 1.00 10.56 87 ARG A C 1
ATOM 644 O O . ARG A 1 107 ? 0.512 4.183 -13.513 1.00 13.58 87 ARG A O 1
ATOM 649 N N A SER A 1 108 ? -1.261 5.478 -13.121 0.50 9.66 88 SER A N 1
ATOM 650 N N B SER A 1 108 ? -1.263 5.470 -13.106 0.50 10.70 88 SER A N 1
ATOM 651 C CA A SER A 1 108 ? -0.960 6.417 -14.185 0.50 8.65 88 SER A CA 1
ATOM 652 C CA B SER A 1 108 ? -0.903 6.444 -14.116 0.50 11.12 88 SER A CA 1
ATOM 653 C C A SER A 1 108 ? -1.673 7.713 -13.914 0.50 9.60 88 SER A C 1
ATOM 654 C C B SER A 1 108 ? -1.671 7.717 -13.902 0.50 10.87 88 SER A C 1
ATOM 655 O O A SER A 1 108 ? -2.763 7.754 -13.349 0.50 10.27 88 SER A O 1
ATOM 656 O O B SER A 1 108 ? -2.770 7.747 -13.334 0.50 11.58 88 SER A O 1
ATOM 661 N N . GLY A 1 109 ? -1.059 8.790 -14.380 1.00 11.94 89 GLY A N 1
ATOM 662 C CA . GLY A 1 109 ? -1.624 10.125 -14.272 1.00 12.05 89 GLY A CA 1
ATOM 663 C C . GLY A 1 109 ? -1.049 10.858 -13.077 1.00 12.09 89 GLY A C 1
ATOM 664 O O . GLY A 1 109 ? -0.433 10.261 -12.165 1.00 16.17 89 GLY A O 1
ATOM 665 N N . SER A 1 110 ? -1.286 12.149 -13.060 1.00 12.61 90 SER A N 1
ATOM 666 C CA . SER A 1 110 ? -0.895 13.016 -11.961 1.00 14.95 90 SER A CA 1
ATOM 667 C C . SER A 1 110 ? -2.170 13.715 -11.452 1.00 12.73 90 SER A C 1
ATOM 668 O O . SER A 1 110 ? -2.974 14.188 -12.224 1.00 13.66 90 SER A O 1
ATOM 671 N N . PRO A 1 111 ? -2.389 13.718 -10.154 1.00 11.27 91 PRO A N 1
ATOM 672 C CA . PRO A 1 111 ? -3.661 14.243 -9.645 1.00 11.67 91 PRO A CA 1
ATOM 673 C C . PRO A 1 111 ? -3.813 15.723 -9.799 1.00 12.57 91 PRO A C 1
ATOM 674 O O . PRO A 1 111 ? -2.878 16.513 -9.537 1.00 14.31 91 PRO A O 1
ATOM 678 N N . HIS A 1 112 ? -4.995 16.123 -10.216 1.00 11.61 92 HIS A N 1
ATOM 679 C CA . HIS A 1 112 ? -5.360 17.546 -10.319 1.00 14.03 92 HIS A CA 1
ATOM 680 C C . HIS A 1 112 ? -6.753 17.722 -9.728 1.00 12.59 92 HIS A C 1
ATOM 681 O O . HIS A 1 112 ? -7.547 16.829 -9.789 1.00 14.02 92 HIS A O 1
ATOM 688 N N . PRO A 1 113 ? -7.025 18.917 -9.166 1.00 13.12 93 PRO A N 1
ATOM 689 C CA . PRO A 1 113 ? -8.314 19.165 -8.485 1.00 14.33 93 PRO A CA 1
ATOM 690 C C . PRO A 1 113 ? -9.437 19.488 -9.456 1.00 15.22 93 PRO A C 1
ATOM 691 O O . PRO A 1 113 ? -9.949 20.644 -9.492 1.00 18.06 93 PRO A O 1
ATOM 695 N N . HIS A 1 114 ? -9.968 18.521 -10.124 1.00 14.46 94 HIS A N 1
ATOM 696 C CA . HIS A 1 114 ? -11.079 18.711 -11.025 1.00 15.61 94 HIS A CA 1
ATOM 697 C C . HIS A 1 114 ? -12.364 19.016 -10.309 1.00 15.60 94 HIS A C 1
ATOM 698 O O . HIS A 1 114 ? -13.261 19.577 -10.899 1.00 23.35 94 HIS A O 1
ATOM 705 N N . ASP A 1 115 ? -12.493 18.529 -9.080 1.00 16.34 95 ASP A N 1
ATOM 706 C CA . ASP A 1 115 ? -13.706 18.591 -8.309 1.00 20.50 95 ASP A CA 1
ATOM 707 C C . ASP A 1 115 ? -13.520 19.197 -6.895 1.00 16.12 95 ASP A C 1
ATOM 708 O O . ASP A 1 115 ? -14.373 19.019 -6.043 1.00 21.57 95 ASP A O 1
ATOM 713 N N . HIS A 1 116 ? -12.386 19.697 -6.612 1.00 14.22 96 HIS A N 1
ATOM 714 C CA . HIS A 1 116 ? -11.996 20.177 -5.338 1.00 11.98 96 HIS A CA 1
ATOM 715 C C . HIS A 1 116 ? -11.403 21.553 -5.555 1.00 12.38 96 HIS A C 1
ATOM 716 O O . HIS A 1 116 ? -10.983 21.906 -6.642 1.00 15.31 96 HIS A O 1
ATOM 723 N N A ARG A 1 117 ? -11.315 22.290 -4.456 0.50 12.66 97 ARG A N 1
ATOM 724 N N B ARG A 1 117 ? -11.310 22.288 -4.458 0.50 13.28 97 ARG A N 1
ATOM 725 C CA A ARG A 1 117 ? -10.677 23.598 -4.442 0.50 13.83 97 ARG A CA 1
ATOM 726 C CA B ARG A 1 117 ? -10.678 23.598 -4.437 0.50 14.10 97 ARG A CA 1
ATOM 727 C C A ARG A 1 117 ? -9.172 23.512 -4.650 0.50 13.83 97 ARG A C 1
ATOM 728 C C B ARG A 1 117 ? -9.172 23.517 -4.644 0.50 14.31 97 ARG A C 1
ATOM 729 O O A ARG A 1 117 ? -8.582 24.366 -5.275 0.50 15.36 97 ARG A O 1
ATOM 730 O O B ARG A 1 117 ? -8.582 24.369 -5.276 0.50 16.77 97 ARG A O 1
ATOM 745 N N . ALA A 1 118 ? -8.553 22.470 -4.088 1.00 12.24 98 ALA A N 1
ATOM 746 C CA . ALA A 1 118 ? -7.120 22.330 -4.054 1.00 11.68 98 ALA A CA 1
ATOM 747 C C . ALA A 1 118 ? -6.784 20.902 -3.676 1.00 10.98 98 ALA A C 1
ATOM 748 O O . ALA A 1 118 ? -7.595 20.188 -3.077 1.00 10.60 98 ALA A O 1
ATOM 750 N N . LEU A 1 119 ? -5.556 20.507 -3.975 1.00 10.48 99 LEU A N 1
ATOM 751 C CA . LEU A 1 119 ? -4.964 19.270 -3.469 1.00 10.22 99 LEU A CA 1
ATOM 752 C C . LEU A 1 119 ? -3.691 19.614 -2.740 1.00 10.80 99 LEU A C 1
ATOM 753 O O . LEU A 1 119 ? -3.070 20.632 -3.038 1.00 14.05 99 LEU A O 1
ATOM 758 N N . ARG A 1 120 ? -3.250 18.737 -1.834 1.00 9.57 100 ARG A N 1
ATOM 759 C CA . ARG A 1 120 ? -1.951 18.892 -1.179 1.00 10.23 100 ARG A CA 1
ATOM 760 C C . ARG A 1 120 ? -1.389 17.523 -0.914 1.00 9.58 100 ARG A C 1
ATOM 761 O O . ARG A 1 120 ? -2.139 16.591 -0.643 1.00 10.54 100 ARG A O 1
ATOM 769 N N . TRP A 1 121 ? -0.063 17.430 -0.936 1.00 10.55 101 TRP A N 1
ATOM 770 C CA . TRP A 1 121 ? 0.661 16.239 -0.456 1.00 10.83 101 TRP A CA 1
ATOM 771 C C . TRP A 1 121 ? 1.171 16.531 0.930 1.00 10.91 101 TRP A C 1
ATOM 772 O O . TRP A 1 121 ? 1.896 17.501 1.093 1.00 13.80 101 TRP A O 1
ATOM 783 N N . VAL A 1 122 ? 0.821 15.741 1.907 1.00 11.05 102 V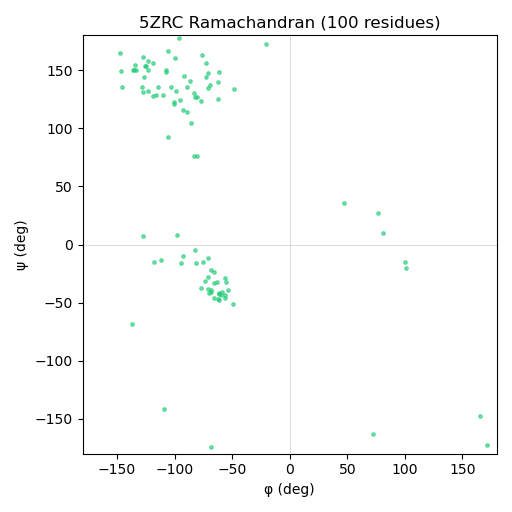AL A N 1
ATOM 784 C CA . VAL A 1 122 ? 1.183 16.009 3.292 1.00 12.42 102 VAL A CA 1
ATOM 785 C C . VAL A 1 122 ? 1.947 14.842 3.893 1.00 11.98 102 VAL A C 1
ATOM 786 O O . VAL A 1 122 ? 1.746 13.663 3.572 1.00 14.03 102 VAL A O 1
ATOM 790 N N . GLY A 1 123 ? 2.812 15.166 4.818 1.00 13.21 103 GLY A N 1
ATOM 791 C CA . GLY A 1 123 ? 3.495 14.180 5.651 1.00 14.16 103 GLY A CA 1
ATOM 792 C C . GLY A 1 123 ? 2.850 13.938 6.986 1.00 12.80 103 GLY A C 1
ATOM 793 O O . GLY A 1 123 ? 1.909 14.610 7.350 1.00 13.67 103 GLY A O 1
ATOM 794 N N . ALA A 1 124 ? 3.424 13.002 7.759 1.00 14.75 104 ALA A N 1
ATOM 795 C CA . ALA A 1 124 ? 2.810 12.574 9.003 1.00 15.55 104 ALA A CA 1
ATOM 796 C C . ALA A 1 124 ? 2.576 13.774 9.919 1.00 15.22 104 ALA A C 1
ATOM 797 O O . ALA A 1 124 ? 1.507 13.863 10.586 1.00 16.76 104 ALA A O 1
ATOM 799 N N . ASP A 1 125 ? 3.573 14.657 10.012 1.00 17.36 105 ASP A N 1
ATOM 800 C CA . ASP A 1 125 ? 3.511 15.729 10.953 1.00 20.05 105 ASP A CA 1
ATOM 801 C C . ASP A 1 125 ? 2.508 16.788 10.590 1.00 16.98 105 ASP A C 1
ATOM 802 O O . ASP A 1 125 ? 2.246 17.647 11.414 1.00 23.08 105 ASP A O 1
ATOM 807 N N . GLU A 1 126 ? 1.958 16.785 9.377 1.00 15.71 106 GLU A N 1
ATOM 808 C CA . GLU A 1 126 ? 0.966 17.757 8.921 1.00 16.20 106 GLU A CA 1
ATOM 809 C C . GLU A 1 126 ? -0.472 17.265 9.115 1.00 13.72 106 GLU A C 1
ATOM 810 O O . GLU A 1 126 ? -1.418 18.011 8.958 1.00 14.95 106 GLU A O 1
ATOM 816 N N . ILE A 1 127 ? -0.642 15.958 9.345 1.00 14.26 107 ILE A N 1
ATOM 817 C CA A ILE A 1 127 ? -1.952 15.384 9.294 0.50 14.64 107 ILE A CA 1
ATOM 818 C CA B ILE A 1 127 ? -1.975 15.326 9.377 0.50 14.48 107 ILE A CA 1
ATOM 819 C C . ILE A 1 127 ? -2.843 15.950 10.427 1.00 14.58 107 ILE A C 1
ATOM 820 O O . ILE A 1 127 ? -3.954 16.296 10.194 1.00 15.49 107 ILE A O 1
ATOM 829 N N . ASP A 1 128 ? -2.339 16.050 11.663 1.00 17.56 108 ASP A N 1
ATOM 830 C CA . ASP A 1 128 ? -3.246 16.454 12.749 1.00 18.69 108 ASP A CA 1
ATOM 831 C C . ASP A 1 128 ? -3.602 17.947 12.747 1.00 16.52 108 ASP A C 1
ATOM 832 O O . ASP A 1 128 ? -4.660 18.286 13.222 1.00 28.65 108 ASP A O 1
ATOM 835 N N . GLY A 1 129 ? -2.833 18.720 11.990 1.00 16.79 109 GLY A N 1
ATOM 836 C CA . GLY A 1 129 ? -3.085 20.147 11.931 1.00 20.23 109 GLY A CA 1
ATOM 837 C C . GLY A 1 129 ? -4.012 20.542 10.787 1.00 15.63 109 GLY A C 1
ATOM 838 O O . GLY A 1 129 ? -4.399 21.694 10.708 1.00 18.54 109 GLY A O 1
ATOM 839 N N . LEU A 1 130 ? -4.301 19.623 9.903 1.00 13.02 110 LEU A N 1
ATOM 840 C CA . LEU A 1 130 ? -5.145 19.947 8.771 1.00 12.43 110 LEU A CA 1
ATOM 841 C C . LEU A 1 130 ? -6.582 20.161 9.230 1.00 12.06 110 LEU A C 1
ATOM 842 O O . LEU A 1 130 ? -7.056 19.520 10.150 1.00 13.21 110 LEU A O 1
ATOM 847 N N . ALA A 1 131 ? -7.302 21.052 8.553 1.00 12.66 111 ALA A N 1
ATOM 848 C CA . ALA A 1 131 ? -8.719 21.314 8.835 1.00 13.47 111 ALA A CA 1
ATOM 849 C C . ALA A 1 131 ? -9.605 20.281 8.139 1.00 11.34 111 ALA A C 1
ATOM 850 O O . ALA A 1 131 ? -10.113 20.513 7.066 1.00 11.64 111 ALA A O 1
ATOM 852 N N . TRP A 1 132 ? -9.651 19.068 8.696 1.00 12.31 112 TRP A N 1
ATOM 853 C CA . TRP A 1 132 ? -10.408 17.975 8.136 1.00 10.49 112 TRP A CA 1
ATOM 854 C C . TRP A 1 132 ? -11.904 18.226 8.140 1.00 10.89 112 TRP A C 1
ATOM 855 O O . TRP A 1 132 ? -12.460 18.744 9.119 1.00 13.37 112 TRP A O 1
ATOM 866 N N A VAL A 1 133 ? -12.593 17.725 7.126 0.50 10.80 113 VAL A N 1
ATOM 867 N N B VAL A 1 133 ? -12.589 17.691 7.136 0.50 10.55 113 VAL A N 1
ATOM 868 C CA A VAL A 1 133 ? -14.030 17.470 7.220 0.50 12.09 113 VAL A CA 1
ATOM 869 C CA B VAL A 1 133 ? -14.027 17.484 7.244 0.50 11.02 113 VAL A CA 1
ATOM 870 C C A VAL A 1 133 ? -14.301 16.615 8.463 0.50 10.75 113 VAL A C 1
ATOM 871 C C B VAL A 1 133 ? -14.305 16.606 8.467 0.50 10.71 113 VAL A C 1
ATOM 872 O O A VAL A 1 133 ? -13.547 15.706 8.779 0.50 11.72 113 VAL A O 1
ATOM 873 O O B VAL A 1 133 ? -13.550 15.697 8.784 0.50 11.79 113 VAL A O 1
ATOM 880 N N . PRO A 1 134 ? -15.399 16.862 9.175 1.00 12.58 114 PRO A N 1
ATOM 881 C CA . PRO A 1 134 ? -15.617 16.150 10.421 1.00 15.06 114 PRO A CA 1
ATOM 882 C C . PRO A 1 134 ? -15.572 14.617 10.306 1.00 13.21 114 PRO A C 1
ATOM 883 O O . PRO A 1 134 ? -14.966 13.979 11.163 1.00 15.47 114 PRO A O 1
ATOM 887 N N . ALA A 1 135 ? -16.153 14.052 9.268 1.00 13.18 115 ALA A N 1
ATOM 888 C CA . ALA A 1 135 ? -16.185 12.616 9.186 1.00 14.82 115 ALA A CA 1
ATOM 889 C C . ALA A 1 135 ? -14.815 11.994 9.082 1.00 14.12 115 ALA A C 1
ATOM 890 O O . ALA A 1 135 ? -14.610 10.916 9.570 1.00 19.70 115 ALA A O 1
ATOM 892 N N . ASP A 1 136 ? -13.886 12.678 8.457 1.00 12.26 116 ASP A N 1
ATOM 893 C CA . ASP A 1 136 ? -12.580 12.100 8.221 1.00 12.54 116 ASP A CA 1
ATOM 894 C C . ASP A 1 136 ? -11.662 12.187 9.412 1.00 12.56 116 ASP A C 1
ATOM 895 O O . ASP A 1 136 ? -10.633 11.539 9.447 1.00 13.21 116 ASP A O 1
ATOM 900 N N . ARG A 1 137 ? -12.011 13.049 10.382 1.00 15.39 117 ARG A N 1
ATOM 901 C CA . ARG A 1 137 ? -11.123 13.282 11.509 1.00 17.77 117 ARG A CA 1
ATOM 902 C C . ARG A 1 137 ? -10.759 11.998 12.226 1.00 17.13 117 ARG A C 1
ATOM 903 O O . ARG A 1 137 ? -9.657 11.853 12.750 1.00 20.17 117 ARG A O 1
ATOM 909 N N . ALA A 1 138 ? -11.689 11.057 12.236 1.00 17.87 118 ALA A N 1
ATOM 910 C CA . ALA A 1 138 ? -11.468 9.765 12.875 1.00 20.45 118 ALA A CA 1
ATOM 911 C C . ALA A 1 138 ? -10.252 9.008 12.362 1.00 16.41 118 ALA A C 1
ATOM 912 O O . ALA A 1 138 ? -9.635 8.221 13.078 1.00 20.30 118 ALA A O 1
ATOM 914 N N . TRP A 1 139 ? -9.909 9.244 11.109 1.00 12.80 119 TRP A N 1
ATOM 915 C CA . TRP A 1 139 ? -8.788 8.589 10.518 1.00 11.40 119 TRP A CA 1
ATOM 916 C C . TRP A 1 139 ? -7.446 9.199 10.811 1.00 11.01 119 TRP A C 1
ATOM 917 O O . TRP A 1 139 ? -6.427 8.623 10.428 1.00 11.11 119 TRP A O 1
ATOM 928 N N . VAL A 1 140 ? -7.384 10.338 11.511 1.00 11.61 120 VAL A N 1
ATOM 929 C CA . VAL A 1 140 ? -6.102 10.977 11.778 1.00 11.86 120 VAL A CA 1
ATOM 930 C C . VAL A 1 140 ? -5.049 10.015 12.343 1.00 11.14 120 VAL A C 1
ATOM 931 O O . VAL A 1 140 ? -3.946 9.933 11.805 1.00 11.15 120 VAL A O 1
ATOM 935 N N . PRO A 1 141 ? -5.360 9.244 13.412 1.00 11.57 121 PRO A N 1
ATOM 936 C CA . PRO A 1 141 ? -4.296 8.393 13.969 1.00 11.59 121 PRO A CA 1
ATOM 937 C C . PRO A 1 141 ? -3.884 7.321 12.977 1.00 10.66 121 PRO A C 1
ATOM 938 O O . PRO A 1 141 ? -2.705 6.924 12.933 1.00 11.25 121 PRO A O 1
ATOM 942 N N . ASP A 1 142 ? -4.822 6.828 12.160 1.00 10.22 122 ASP A N 1
ATOM 943 C CA . ASP A 1 142 ? -4.481 5.799 11.167 1.00 10.25 122 ASP A CA 1
ATOM 944 C C . ASP A 1 142 ? -3.592 6.332 1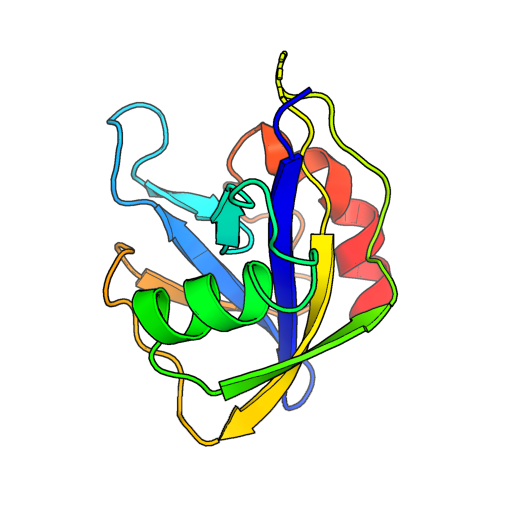0.063 1.00 9.47 122 ASP A C 1
ATOM 945 O O . ASP A 1 142 ? -2.721 5.639 9.577 1.00 9.58 122 ASP A O 1
ATOM 950 N N . LEU A 1 143 ? -3.876 7.558 9.645 1.00 9.51 123 LEU A N 1
ATOM 951 C CA . LEU A 1 143 ? -3.048 8.184 8.607 1.00 9.20 123 LEU A CA 1
ATOM 952 C C . LEU A 1 143 ? -1.681 8.530 9.128 1.00 9.43 123 LEU A C 1
ATOM 953 O O . LEU A 1 143 ? -0.716 8.323 8.407 1.00 10.40 123 LEU A O 1
ATOM 958 N N . VAL A 1 144 ? -1.555 9.059 10.332 1.00 10.44 124 VAL A N 1
ATOM 959 C CA . VAL A 1 144 ? -0.273 9.270 10.888 1.00 10.94 124 VAL A CA 1
ATOM 960 C C . VAL A 1 144 ? 0.541 7.966 10.934 1.00 11.13 124 VAL A C 1
ATOM 961 O O . VAL A 1 144 ? 1.702 7.943 10.562 1.00 12.09 124 VAL A O 1
ATOM 965 N N . ALA A 1 145 ? -0.083 6.888 11.394 1.00 10.91 125 ALA A N 1
ATOM 966 C CA . ALA A 1 145 ? 0.611 5.602 11.457 1.00 12.36 125 ALA A CA 1
ATOM 967 C C . ALA A 1 145 ? 1.079 5.158 10.061 1.00 11.20 125 ALA A C 1
ATOM 968 O O . ALA A 1 145 ? 2.147 4.626 9.891 1.00 12.72 125 ALA A O 1
ATOM 970 N N . ALA A 1 146 ? 0.209 5.312 9.068 1.00 10.70 126 ALA A N 1
ATOM 971 C CA . ALA A 1 146 ? 0.552 4.861 7.750 1.00 10.96 126 ALA A CA 1
ATOM 972 C C . ALA A 1 146 ? 1.698 5.635 7.147 1.00 11.61 126 ALA A C 1
ATOM 973 O O . ALA A 1 146 ? 2.411 5.122 6.290 1.00 14.03 126 ALA A O 1
ATOM 975 N N . LEU A 1 147 ? 1.926 6.867 7.603 1.00 11.12 127 LEU A N 1
ATOM 976 C CA . LEU A 1 147 ? 2.988 7.745 7.139 1.00 12.51 127 LEU A CA 1
ATOM 977 C C . LEU A 1 147 ? 4.198 7.712 8.030 1.00 14.77 127 LEU A C 1
ATOM 978 O O . LEU A 1 147 ? 5.102 8.507 7.866 1.00 18.66 127 LEU A O 1
ATOM 983 N N . SER A 1 148 ? 4.218 6.803 8.984 1.00 15.66 128 SER A N 1
ATOM 984 C CA . SER A 1 148 ? 5.282 6.855 10.006 1.00 22.00 128 SER A CA 1
ATOM 985 C C . SER A 1 148 ? 6.164 5.611 10.005 1.00 38.85 128 SER A C 1
ATOM 986 O O . SER A 1 148 ? 5.673 4.498 10.232 1.00 39.46 128 SER A O 1
#

B-factor: mean 22.03, std 26.62, range [4.25, 217.78]

Secondary structure (DSSP, 8-state):
--EEEEEEEEETTEEEEEE---STTTTT-EE--EEEPPTT--HHHHHHHHHHHHHS-EEEEEEEEEEEEE---EEEEEEEEEEE-----SSSSEEEEE-HHHHTTS-B-GGGGGGHHHHHHHT-

InterPro domains:
  IPR000086 NUDIX hydrolase domain [PF00293] (6-122)
  IPR000086 NUDIX hydrolase domain [PS51462] (2-130)
  IPR015797 NUDIX hydrolase-like domain superfamily [SSF55811] (4-122)
  IPR020084 NUDIX hydrolase, conserved site [PS00893] (37-58)
  IPR020476 NUDIX hydrolase [PR00502] (32-46)
  IPR020476 NUDIX hydrolase [PR00502] (46-61)
  IPR047127 Mutator MutT-like [PTHR47707] (2-127)

Sequence (124 aa):
KQIVVAGALISRGTLLVAQRDDRPAELAGLWELPGGKVTPGESDADDALARELREELGVDVAVGERRLGADVALNMTLRRAYRVTLRSSGSPHPHDHRRALRWVGADEIIDGLAWVVPADRAWVPDLVAALS

Foldseek 3Di:
DWEKEFEFEADPLWTKKFAACDDPVRHRAIDRWFTTDDPPDDSQRRRQVRCCQQFVFGKGWAAWQDDWFPPVHIYTYTYIYTDDDGGDGPRGPGMDTHALVCQQVGRHDVRHNNRNVRRSVVSD

Nearest PDB structures (foldseek):
  5zrc-assembly1_A  TM=1.008E+00  e=1.338E-27  Mycolicibacterium smegmatis MC2 155
  5zrl-assembly2_B  TM=9.988E-01  e=4.248E-25  Mycolicibacterium smegmatis MC2 155
  3ffu-assembly1_B  TM=8.892E-01  e=1.798E-11  Bdellovibrio bacteriovorus
  2rrk-assembly1_A  TM=8.462E-01  e=1.798E-11  Escherichia coli K-12
  3gwy-assembly1_B  TM=8.670E-01  e=9.080E-10  Bacteroides fragilis NCTC 9343